Protein AF-A0A0V0HTU8-F1 (afdb_monomer_lite)

Secondary structure (DSSP, 8-state):
-PBPS--HHHHHHHHHHHHHTTT-GGGHHHHHHHHTTSSS-BHHHHHHHHHHHHHHHH-SS------SS------------

Foldseek 3Di:
DAWDPDLVVVLVLLVVVCVVCVVPVLCVVVSVVLVVCSVIDDPVSVVSSVVVVVVVVVCPPDRPPPPPDDDPDDDDDDDDD

pLDDT: mean 76.05, std 16.54, range [42.25, 91.94]

Structure (mmCIF, N/CA/C/O backbone):
data_AF-A0A0V0HTU8-F1
#
_entry.id   AF-A0A0V0HTU8-F1
#
loop_
_atom_site.group_PDB
_atom_site.id
_atom_site.type_symbol
_atom_site.label_atom_id
_atom_site.label_alt_id
_atom_site.label_comp_id
_atom_site.label_asym_id
_atom_site.label_entity_id
_atom_site.label_seq_id
_atom_site.pdbx_PDB_ins_code
_atom_site.Cartn_x
_atom_site.Cartn_y
_atom_site.Cartn_z
_atom_site.occupancy
_atom_site.B_iso_or_equiv
_atom_site.auth_seq_id
_atom_site.auth_comp_id
_atom_site.auth_asym_id
_atom_site.auth_atom_id
_atom_site.pdbx_PDB_model_num
ATOM 1 N N . MET A 1 1 ? 5.588 -12.064 -16.412 1.00 52.25 1 MET A N 1
ATOM 2 C CA . MET A 1 1 ? 5.871 -11.391 -15.122 1.00 52.25 1 MET A CA 1
ATOM 3 C C . MET A 1 1 ? 6.880 -10.280 -15.378 1.00 52.25 1 MET A C 1
ATOM 5 O O . MET A 1 1 ? 8.017 -10.599 -15.690 1.00 52.25 1 MET A O 1
ATOM 9 N N . ILE A 1 2 ? 6.466 -9.011 -15.323 1.00 69.62 2 ILE A N 1
ATOM 10 C CA . ILE A 1 2 ? 7.327 -7.859 -15.644 1.00 69.62 2 ILE A CA 1
ATOM 11 C C . ILE A 1 2 ? 7.854 -7.255 -14.333 1.00 69.62 2 ILE A C 1
ATOM 13 O O . ILE A 1 2 ? 7.071 -6.917 -13.439 1.00 69.62 2 ILE A O 1
ATOM 17 N N . VAL A 1 3 ? 9.180 -7.179 -14.207 1.00 76.81 3 VAL A N 1
ATOM 18 C CA . VAL A 1 3 ? 9.878 -6.520 -13.091 1.00 76.81 3 VAL A CA 1
ATOM 19 C C . VAL A 1 3 ? 9.997 -5.032 -13.407 1.00 76.81 3 VAL A C 1
ATOM 21 O O . VAL A 1 3 ? 10.285 -4.660 -14.544 1.00 76.81 3 VAL A O 1
ATOM 24 N N . LEU A 1 4 ? 9.763 -4.174 -12.414 1.00 75.31 4 LEU A N 1
ATOM 25 C CA . LEU A 1 4 ? 9.938 -2.733 -12.572 1.00 75.31 4 LEU A CA 1
ATOM 26 C C . LEU A 1 4 ? 11.430 -2.404 -12.670 1.00 75.31 4 LEU A C 1
ATOM 28 O O . LEU A 1 4 ? 12.205 -2.744 -11.780 1.00 75.31 4 LEU A O 1
ATOM 32 N N . LYS A 1 5 ? 11.819 -1.720 -13.753 1.00 75.19 5 LYS A N 1
ATOM 33 C CA . LYS A 1 5 ? 13.200 -1.265 -13.983 1.00 75.19 5 LYS A CA 1
ATOM 34 C C . LYS A 1 5 ? 13.647 -0.237 -12.936 1.00 75.19 5 LYS A C 1
ATOM 36 O O . LYS A 1 5 ? 14.813 -0.219 -12.563 1.00 75.19 5 LYS A O 1
ATOM 41 N N . ASP A 1 6 ? 12.698 0.559 -12.442 1.00 81.88 6 ASP A N 1
ATOM 42 C CA . ASP A 1 6 ? 12.893 1.529 -11.368 1.00 81.88 6 ASP A CA 1
ATOM 43 C C . ASP A 1 6 ? 12.023 1.172 -10.150 1.00 81.88 6 ASP A C 1
ATOM 45 O O . ASP A 1 6 ? 10.792 1.198 -10.250 1.00 81.88 6 ASP A O 1
ATOM 49 N N . PRO A 1 7 ? 12.618 0.874 -8.980 1.00 83.44 7 PRO A N 1
ATOM 50 C CA . PRO A 1 7 ? 11.864 0.550 -7.770 1.00 83.44 7 PRO A CA 1
ATOM 51 C C . PRO A 1 7 ? 11.381 1.800 -7.015 1.00 83.44 7 PRO A C 1
ATOM 53 O O . PRO A 1 7 ? 10.439 1.720 -6.229 1.00 83.44 7 PRO A O 1
ATOM 56 N N . SER A 1 8 ? 11.972 2.970 -7.272 1.00 86.06 8 SER A N 1
ATOM 57 C CA . SER A 1 8 ? 11.620 4.262 -6.664 1.00 86.06 8 SER A CA 1
ATOM 58 C C . SER A 1 8 ? 10.108 4.575 -6.603 1.00 86.06 8 SER A C 1
ATOM 60 O O . SER A 1 8 ? 9.625 4.933 -5.521 1.00 86.06 8 SER A O 1
ATOM 62 N N . PRO A 1 9 ? 9.325 4.454 -7.699 1.00 86.38 9 PRO A N 1
ATOM 63 C CA . PRO A 1 9 ? 7.884 4.729 -7.677 1.00 86.38 9 PRO A CA 1
ATOM 64 C C . PRO A 1 9 ? 7.077 3.744 -6.823 1.00 86.38 9 PRO A C 1
ATOM 66 O O . PRO A 1 9 ? 5.997 4.102 -6.363 1.00 86.38 9 PRO A O 1
ATOM 69 N N . TYR A 1 10 ? 7.604 2.545 -6.572 1.00 88.81 10 TYR A N 1
ATOM 70 C CA . TYR A 1 10 ? 7.003 1.557 -5.679 1.00 88.81 10 TYR A CA 1
ATOM 71 C C . TYR A 1 10 ? 7.409 1.786 -4.217 1.00 88.81 10 TYR A C 1
ATOM 73 O O . TYR A 1 10 ? 6.573 1.790 -3.315 1.00 88.81 10 TYR A O 1
ATOM 81 N N . GLN A 1 11 ? 8.692 2.048 -3.968 1.00 89.00 11 GLN A N 1
ATOM 82 C CA . GLN A 1 11 ? 9.234 2.187 -2.616 1.00 89.00 11 GLN A CA 1
ATOM 83 C C . GLN A 1 11 ? 8.681 3.410 -1.876 1.00 89.00 11 GLN A C 1
ATOM 85 O O . GLN A 1 11 ? 8.372 3.334 -0.688 1.00 89.00 11 GLN A O 1
ATOM 90 N N . ARG A 1 12 ? 8.519 4.541 -2.576 1.00 90.06 12 ARG A N 1
ATOM 91 C CA . ARG A 1 12 ? 8.001 5.789 -1.991 1.00 90.06 12 ARG A CA 1
ATOM 92 C C . ARG A 1 12 ? 6.605 5.637 -1.363 1.00 90.06 12 ARG A C 1
ATOM 94 O O . ARG A 1 12 ? 6.452 6.030 -0.205 1.00 90.06 12 ARG A O 1
ATOM 101 N N . PRO A 1 13 ? 5.578 5.112 -2.062 1.00 90.12 13 PRO A N 1
ATOM 102 C CA . PRO A 1 13 ? 4.269 4.893 -1.457 1.00 90.12 13 PRO A CA 1
ATOM 103 C C . PRO A 1 13 ? 4.303 3.791 -0.397 1.00 90.12 13 PRO A C 1
ATOM 105 O O . PRO A 1 13 ? 3.753 4.006 0.677 1.00 90.12 13 PRO A O 1
ATOM 108 N N . VAL A 1 14 ? 4.987 2.665 -0.631 1.00 90.88 14 VAL A N 1
ATOM 109 C CA . VAL A 1 14 ? 5.043 1.556 0.342 1.00 90.88 14 VAL A CA 1
ATOM 110 C C . VAL A 1 14 ? 5.677 1.989 1.667 1.00 90.88 14 VAL A C 1
ATOM 112 O O . VAL A 1 14 ? 5.143 1.665 2.723 1.00 90.88 14 VAL A O 1
ATOM 115 N N . GLY A 1 15 ? 6.737 2.804 1.642 1.00 91.94 15 GLY A N 1
ATOM 116 C CA . GLY A 1 15 ? 7.342 3.349 2.863 1.00 91.94 15 GLY A CA 1
ATOM 117 C C . GLY A 1 15 ? 6.397 4.258 3.658 1.00 91.94 15 GLY A C 1
ATOM 118 O O . GLY A 1 15 ? 6.338 4.179 4.882 1.00 91.94 15 GLY A O 1
ATOM 119 N N . ARG A 1 16 ? 5.594 5.086 2.976 1.00 91.62 16 ARG A N 1
ATOM 120 C CA . ARG A 1 16 ? 4.572 5.922 3.637 1.00 91.62 16 ARG A CA 1
ATOM 121 C C . ARG A 1 16 ? 3.430 5.084 4.204 1.00 91.62 16 ARG A C 1
ATOM 123 O O . ARG A 1 16 ? 2.930 5.380 5.283 1.00 91.62 16 ARG A O 1
ATOM 130 N N . LEU A 1 17 ? 3.028 4.041 3.484 1.00 90.94 17 LEU A N 1
ATOM 131 C CA . LEU A 1 17 ? 1.995 3.114 3.932 1.00 90.94 17 LEU A CA 1
ATOM 132 C C . LEU A 1 17 ? 2.443 2.323 5.163 1.00 90.94 17 LEU A C 1
ATOM 134 O O . LEU A 1 17 ? 1.634 2.131 6.060 1.00 90.94 17 LEU A O 1
ATOM 138 N N . LEU A 1 18 ? 3.722 1.945 5.246 1.00 90.69 18 LEU A N 1
ATOM 139 C CA . LEU A 1 18 ? 4.307 1.278 6.414 1.00 90.69 18 LEU A CA 1
ATOM 140 C C . LEU A 1 18 ? 4.280 2.158 7.667 1.00 90.69 18 LEU A C 1
ATOM 142 O O . LEU A 1 18 ? 4.138 1.659 8.772 1.00 90.69 18 LEU A O 1
ATOM 146 N N . TYR A 1 19 ? 4.374 3.477 7.516 1.00 90.31 19 TYR A N 1
ATOM 147 C CA . TYR A 1 19 ? 4.142 4.379 8.643 1.00 90.31 19 TYR A CA 1
ATOM 148 C C . TYR A 1 19 ? 2.657 4.425 9.034 1.00 90.31 19 TYR A C 1
ATOM 150 O O . TYR A 1 19 ? 2.306 4.458 10.212 1.00 90.31 19 TYR A O 1
ATOM 158 N N . LEU A 1 20 ? 1.765 4.392 8.041 1.00 88.00 20 LEU A N 1
ATOM 159 C CA . LEU A 1 20 ? 0.322 4.461 8.259 1.00 88.00 20 LEU A CA 1
ATOM 160 C C . LEU A 1 20 ? -0.238 3.228 8.986 1.00 88.00 20 LEU A C 1
ATOM 162 O O . LEU A 1 20 ? -1.239 3.351 9.687 1.00 88.00 20 LEU A O 1
ATOM 166 N N . THR A 1 21 ? 0.413 2.063 8.892 1.00 88.50 21 THR A N 1
ATOM 167 C CA . THR A 1 21 ? -0.015 0.846 9.608 1.00 88.50 21 THR A CA 1
ATOM 168 C C . THR A 1 21 ? -0.050 1.021 11.128 1.00 88.50 21 THR A C 1
ATOM 170 O O . THR A 1 21 ? -0.785 0.310 11.805 1.00 88.50 21 THR A O 1
ATOM 173 N N . ILE A 1 22 ? 0.703 1.988 11.671 1.00 87.50 22 ILE A N 1
ATOM 174 C CA . ILE A 1 22 ? 0.721 2.314 13.105 1.00 87.50 22 ILE A CA 1
ATOM 175 C C . ILE A 1 22 ? -0.652 2.822 13.571 1.00 87.50 22 ILE A C 1
ATOM 177 O O . ILE A 1 22 ? -1.108 2.472 14.655 1.00 87.50 22 ILE A O 1
ATOM 181 N N . THR A 1 23 ? -1.325 3.638 12.757 1.00 84.31 23 THR A N 1
ATOM 182 C CA . THR A 1 23 ? -2.642 4.214 13.082 1.00 84.31 23 THR A CA 1
ATOM 183 C C . THR A 1 23 ? -3.798 3.475 12.409 1.00 84.31 23 THR A C 1
ATOM 185 O O . THR A 1 23 ? -4.956 3.695 12.764 1.00 84.31 23 THR A O 1
ATOM 188 N N . ARG A 1 24 ? -3.497 2.598 11.443 1.00 82.38 24 ARG A N 1
ATOM 189 C CA . ARG A 1 24 ? -4.456 1.824 10.647 1.00 82.38 24 ARG A CA 1
ATOM 190 C C . ARG A 1 24 ? -4.008 0.368 10.484 1.00 82.38 24 ARG A C 1
ATOM 192 O O . ARG A 1 24 ? -3.421 0.013 9.459 1.00 82.38 24 ARG A O 1
ATOM 199 N N . PRO A 1 25 ? -4.272 -0.494 11.482 1.00 84.94 25 PRO A N 1
ATOM 200 C CA . PRO A 1 25 ? -3.844 -1.886 11.433 1.00 84.94 25 PRO A CA 1
ATOM 201 C C . PRO A 1 25 ? -4.609 -2.730 10.400 1.00 84.94 25 PRO A C 1
ATOM 203 O O . PRO A 1 25 ? -4.168 -3.827 10.062 1.00 84.94 25 PRO A O 1
ATOM 206 N N . ASP A 1 26 ? -5.721 -2.220 9.859 1.00 83.62 26 ASP A N 1
ATOM 207 C CA . ASP A 1 26 ? -6.545 -2.876 8.836 1.00 83.62 26 ASP A CA 1
ATOM 208 C C . ASP A 1 26 ? -5.787 -3.137 7.525 1.00 83.62 26 ASP A C 1
ATOM 210 O O . ASP A 1 26 ? -6.093 -4.091 6.814 1.00 83.62 26 ASP A O 1
ATOM 214 N N . ILE A 1 27 ? -4.756 -2.340 7.232 1.00 87.19 27 ILE A N 1
ATOM 215 C CA . ILE A 1 27 ? -3.904 -2.508 6.046 1.00 87.19 27 ILE A CA 1
ATOM 216 C C . ILE A 1 27 ? -2.561 -3.189 6.353 1.00 87.19 27 ILE A C 1
ATOM 218 O O . ILE A 1 27 ? -1.826 -3.520 5.420 1.00 87.19 27 ILE A O 1
ATOM 222 N N . SER A 1 28 ? -2.229 -3.433 7.628 1.00 88.12 28 SER A N 1
ATOM 223 C CA . SER A 1 28 ? -0.905 -3.917 8.057 1.00 88.12 28 SER A CA 1
ATOM 224 C C . SER A 1 28 ? -0.461 -5.175 7.334 1.00 88.12 28 SER A C 1
ATOM 226 O O . SER A 1 28 ? 0.675 -5.252 6.876 1.00 88.12 28 SER A O 1
ATOM 228 N N . PHE A 1 29 ? -1.362 -6.144 7.176 1.00 89.69 29 PHE A N 1
ATOM 229 C CA . PHE A 1 29 ? -1.040 -7.401 6.510 1.00 89.69 29 PHE A CA 1
ATOM 230 C C . PHE A 1 29 ? -0.618 -7.190 5.050 1.00 89.69 29 PHE A C 1
ATOM 232 O O . PHE A 1 29 ? 0.398 -7.724 4.603 1.00 89.69 29 PHE A O 1
ATOM 239 N N . VAL A 1 30 ? -1.372 -6.378 4.306 1.00 89.25 30 VAL A N 1
ATOM 240 C CA . VAL A 1 30 ? -1.094 -6.122 2.888 1.00 89.25 30 VAL A CA 1
ATOM 241 C C . VAL A 1 30 ? 0.206 -5.334 2.738 1.00 89.25 30 VAL A C 1
ATOM 243 O O . VAL A 1 30 ? 1.039 -5.676 1.901 1.00 89.25 30 VAL A O 1
ATOM 246 N N . ILE A 1 31 ? 0.428 -4.326 3.586 1.00 91.38 31 ILE A N 1
ATOM 247 C CA . ILE A 1 31 ? 1.656 -3.525 3.553 1.00 91.38 31 ILE A CA 1
ATOM 248 C C . ILE A 1 31 ? 2.883 -4.353 3.936 1.00 91.38 31 ILE A C 1
ATOM 250 O O . ILE A 1 31 ? 3.914 -4.235 3.276 1.00 91.38 31 ILE A O 1
ATOM 254 N N . GLN A 1 32 ? 2.772 -5.236 4.931 1.00 91.44 32 GLN A N 1
ATOM 255 C CA . GLN A 1 32 ? 3.849 -6.149 5.303 1.00 91.44 32 GLN A CA 1
ATOM 256 C C . GLN A 1 32 ? 4.241 -7.043 4.119 1.00 91.44 32 GLN A C 1
ATOM 258 O O . GLN A 1 32 ? 5.426 -7.140 3.803 1.00 91.44 32 GLN A O 1
ATOM 263 N N . ASN A 1 33 ? 3.266 -7.627 3.416 1.00 91.06 33 ASN A N 1
ATOM 264 C CA . ASN A 1 33 ? 3.522 -8.430 2.216 1.00 91.06 33 ASN A CA 1
ATOM 265 C C . ASN A 1 33 ? 4.202 -7.603 1.113 1.00 91.06 33 ASN A C 1
ATOM 267 O O . ASN A 1 33 ? 5.219 -8.016 0.564 1.00 91.06 33 ASN A O 1
ATOM 271 N N . LEU A 1 34 ? 3.704 -6.398 0.823 1.00 90.25 34 LEU A N 1
ATOM 272 C CA . LEU A 1 34 ? 4.302 -5.508 -0.180 1.00 90.25 34 LEU A CA 1
ATOM 273 C C . LEU A 1 34 ? 5.732 -5.074 0.194 1.00 90.25 34 LEU A C 1
ATOM 275 O O . LEU A 1 34 ? 6.600 -4.974 -0.679 1.00 90.25 34 LEU A O 1
ATOM 279 N N . SER A 1 35 ? 6.013 -4.867 1.483 1.00 89.81 35 SER A N 1
ATOM 280 C CA . SER A 1 35 ? 7.341 -4.471 1.966 1.00 89.81 35 SER A CA 1
ATOM 281 C C . SER A 1 35 ? 8.428 -5.521 1.686 1.00 89.81 35 SER A C 1
ATOM 283 O O . SER A 1 35 ? 9.587 -5.163 1.484 1.00 89.81 35 SER A O 1
ATOM 285 N N . GLN A 1 36 ? 8.063 -6.803 1.568 1.00 91.06 36 GLN A N 1
ATOM 286 C CA . GLN A 1 36 ? 9.010 -7.876 1.239 1.00 91.06 36 GLN A CA 1
ATOM 287 C C . GLN A 1 36 ? 9.558 -7.760 -0.193 1.00 91.06 36 GLN A C 1
ATOM 289 O O . GLN A 1 36 ? 10.661 -8.220 -0.479 1.00 91.06 36 GLN A O 1
ATOM 294 N N . PHE A 1 37 ? 8.829 -7.090 -1.090 1.00 87.69 37 PHE A N 1
ATOM 295 C CA . PHE A 1 37 ? 9.191 -6.946 -2.503 1.00 87.69 37 PHE A CA 1
ATOM 296 C C . PHE A 1 37 ? 9.816 -5.586 -2.844 1.00 87.69 37 PHE A C 1
ATOM 298 O O . PHE A 1 37 ? 9.858 -5.197 -4.008 1.00 87.69 37 PHE A O 1
ATOM 305 N N . MET A 1 38 ? 10.333 -4.857 -1.850 1.00 86.62 38 MET A N 1
ATOM 306 C CA . MET A 1 38 ? 10.943 -3.530 -2.037 1.00 86.62 38 MET A CA 1
ATOM 307 C C . MET A 1 38 ? 12.202 -3.543 -2.913 1.00 86.62 38 MET A C 1
ATOM 309 O O . MET A 1 38 ? 12.485 -2.548 -3.579 1.00 86.62 38 MET A O 1
ATOM 313 N N . HIS A 1 39 ? 12.955 -4.646 -2.920 1.00 82.38 39 HIS A N 1
ATOM 314 C CA . HIS A 1 39 ? 14.207 -4.764 -3.678 1.00 82.38 39 HIS A CA 1
ATOM 315 C C . HIS A 1 39 ? 13.991 -5.167 -5.146 1.00 82.38 39 HIS A C 1
ATOM 317 O O . HIS A 1 39 ? 14.786 -4.815 -6.010 1.00 82.38 39 HIS A O 1
ATOM 323 N N . SER A 1 40 ? 12.898 -5.876 -5.444 1.00 83.88 40 SER A N 1
ATOM 324 C CA . SER A 1 40 ? 12.540 -6.288 -6.806 1.00 83.88 40 SER A CA 1
ATOM 325 C C . SER A 1 40 ? 11.017 -6.257 -6.988 1.00 83.88 40 SER A C 1
ATOM 327 O O . SER A 1 40 ? 10.348 -7.299 -6.973 1.00 83.88 40 SER A O 1
ATOM 329 N N . PRO A 1 41 ? 10.426 -5.053 -7.094 1.00 84.75 41 PRO A N 1
ATOM 330 C CA . PRO A 1 41 ? 8.991 -4.928 -7.249 1.00 84.75 41 PRO A CA 1
ATOM 331 C C . PRO A 1 41 ? 8.551 -5.382 -8.642 1.00 84.75 41 PRO A C 1
ATOM 333 O O . PRO A 1 41 ? 9.197 -5.123 -9.660 1.00 84.75 41 PRO A O 1
ATOM 336 N N . LYS A 1 42 ? 7.406 -6.061 -8.685 1.00 88.12 42 LYS A N 1
ATOM 337 C CA . LYS A 1 42 ? 6.743 -6.495 -9.916 1.00 88.12 42 LYS A CA 1
ATOM 338 C C . LYS A 1 42 ? 5.576 -5.564 -10.207 1.00 88.12 42 LYS A C 1
ATOM 340 O O . LYS A 1 42 ? 5.038 -4.942 -9.291 1.00 88.12 42 LYS A O 1
ATOM 345 N N . GLN A 1 43 ? 5.140 -5.526 -11.460 1.00 84.62 43 GLN A N 1
ATOM 346 C CA . GLN A 1 43 ? 3.971 -4.738 -11.854 1.00 84.62 43 GLN A CA 1
ATOM 347 C C . GLN A 1 43 ? 2.721 -5.079 -11.021 1.00 84.62 43 GLN A C 1
ATOM 349 O O . GLN A 1 43 ? 2.046 -4.175 -10.541 1.00 84.62 43 GLN A O 1
ATOM 354 N N . SER A 1 44 ? 2.494 -6.362 -10.722 1.00 86.19 44 SER A N 1
ATOM 355 C CA . SER A 1 44 ? 1.407 -6.808 -9.837 1.00 86.19 44 SER A CA 1
ATOM 356 C C . SER A 1 44 ? 1.501 -6.230 -8.419 1.00 86.19 44 SER A C 1
ATOM 358 O O . SER A 1 44 ? 0.488 -5.895 -7.811 1.00 86.19 44 SER A O 1
ATOM 360 N N . HIS A 1 45 ? 2.716 -6.074 -7.879 1.00 88.12 45 HIS A N 1
ATOM 361 C CA . HIS A 1 45 ? 2.915 -5.442 -6.572 1.00 88.12 45 HIS A CA 1
ATOM 362 C C . HIS A 1 45 ? 2.595 -3.946 -6.637 1.00 88.12 45 HIS A C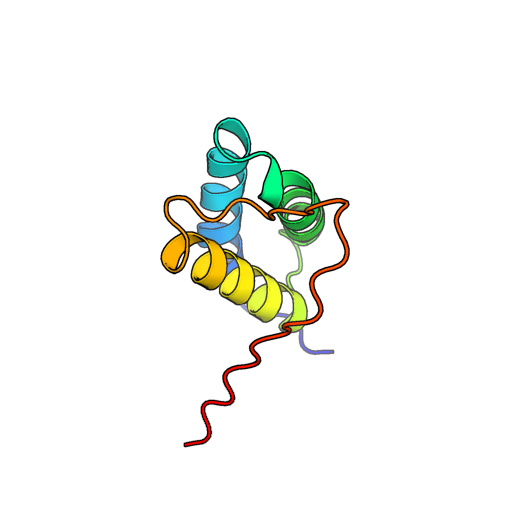 1
ATOM 364 O O . HIS A 1 45 ? 1.998 -3.407 -5.708 1.00 88.12 45 HIS A O 1
ATOM 370 N N . MET A 1 46 ? 2.948 -3.278 -7.739 1.00 87.06 46 MET A N 1
ATOM 371 C CA . MET A 1 46 ? 2.613 -1.869 -7.950 1.00 87.06 46 MET A CA 1
ATOM 372 C C . MET A 1 46 ? 1.101 -1.654 -8.053 1.00 87.06 46 MET A C 1
ATOM 374 O O . MET A 1 46 ? 0.573 -0.764 -7.394 1.00 87.06 46 MET A O 1
ATOM 378 N N . GLU A 1 47 ? 0.392 -2.495 -8.804 1.00 88.12 47 GLU A N 1
ATOM 379 C CA . GLU A 1 47 ? -1.073 -2.449 -8.911 1.00 88.12 47 GLU A CA 1
ATOM 380 C C . GLU A 1 47 ? -1.754 -2.657 -7.549 1.00 88.12 47 GLU A C 1
ATOM 382 O O . GLU A 1 47 ? -2.678 -1.919 -7.186 1.00 88.12 47 GLU A O 1
ATOM 387 N N . ALA A 1 48 ? -1.252 -3.599 -6.745 1.00 88.06 48 ALA A N 1
ATOM 388 C CA . ALA A 1 48 ? -1.718 -3.812 -5.379 1.00 88.06 48 ALA A CA 1
ATOM 389 C C . ALA A 1 48 ? -1.442 -2.593 -4.479 1.00 88.06 48 ALA A C 1
ATOM 391 O O . ALA A 1 48 ? -2.347 -2.120 -3.793 1.00 88.06 48 ALA A O 1
ATOM 392 N N . ALA A 1 49 ? -0.233 -2.022 -4.523 1.00 89.31 49 ALA A N 1
ATOM 393 C CA . ALA A 1 49 ? 0.111 -0.815 -3.770 1.00 89.31 49 ALA A CA 1
ATOM 394 C C . ALA A 1 49 ? -0.788 0.374 -4.155 1.00 89.31 49 ALA A C 1
ATOM 396 O O . ALA A 1 49 ? -1.294 1.082 -3.282 1.00 89.31 49 ALA A O 1
ATOM 397 N N . THR A 1 50 ? -1.059 0.566 -5.449 1.00 88.25 50 THR A N 1
ATOM 398 C CA . THR A 1 50 ? -1.990 1.589 -5.940 1.00 88.25 50 THR A CA 1
ATOM 399 C C . THR A 1 50 ? -3.411 1.351 -5.437 1.00 88.25 50 THR A C 1
ATOM 401 O O . THR A 1 50 ? -4.080 2.307 -5.045 1.00 88.25 50 THR A O 1
ATOM 404 N N . SER A 1 51 ? -3.868 0.099 -5.399 1.00 87.88 51 SER A N 1
ATOM 405 C CA . SER A 1 51 ? -5.192 -0.257 -4.877 1.00 87.88 51 SER A CA 1
ATOM 406 C C . SER A 1 51 ? -5.321 0.061 -3.386 1.00 87.88 51 SER A C 1
ATOM 408 O O . SER A 1 51 ? -6.322 0.642 -2.975 1.00 87.88 51 SER A O 1
ATOM 410 N N . VAL A 1 52 ? -4.280 -0.200 -2.586 1.00 87.88 52 VAL A N 1
ATOM 411 C CA . VAL A 1 52 ? -4.257 0.179 -1.162 1.00 87.88 52 VAL A CA 1
ATOM 412 C C . VAL A 1 52 ? -4.294 1.699 -0.989 1.00 87.88 52 VAL A C 1
ATOM 414 O O . VAL A 1 52 ? -5.048 2.212 -0.165 1.00 87.88 52 VAL A O 1
ATOM 417 N N . VAL A 1 53 ? -3.540 2.448 -1.801 1.00 88.00 53 VAL A N 1
ATOM 418 C CA . VAL A 1 53 ? -3.592 3.920 -1.784 1.00 88.00 53 VAL A CA 1
ATOM 419 C C . VAL A 1 53 ? -4.992 4.431 -2.136 1.00 88.00 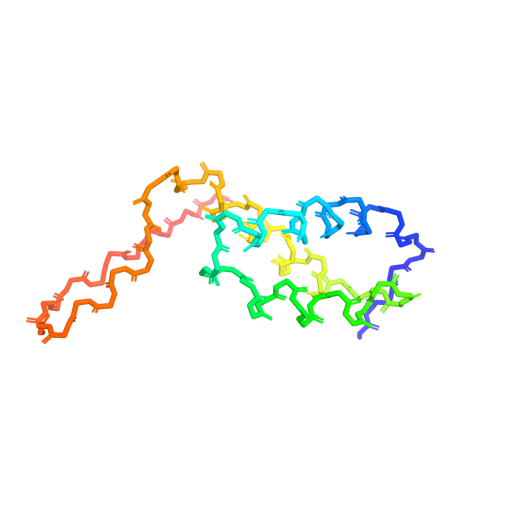53 VAL A C 1
ATOM 421 O O . VAL A 1 53 ? -5.477 5.358 -1.487 1.00 88.00 53 VAL A O 1
ATOM 424 N N . LYS A 1 54 ? -5.655 3.838 -3.137 1.00 86.81 54 LYS A N 1
ATOM 425 C CA . LYS A 1 54 ? -7.041 4.176 -3.499 1.00 86.81 54 LYS A CA 1
ATOM 426 C C . LYS A 1 54 ? -7.999 3.875 -2.348 1.00 86.81 54 LYS A C 1
ATOM 428 O O . LYS A 1 54 ? -8.750 4.764 -1.968 1.00 86.81 54 LYS A O 1
ATOM 433 N N . TYR A 1 55 ? -7.898 2.696 -1.736 1.00 85.06 55 TYR A N 1
ATOM 434 C CA . TYR A 1 55 ? -8.705 2.301 -0.580 1.00 85.06 55 TYR A CA 1
ATOM 435 C C . TYR A 1 55 ? -8.587 3.303 0.579 1.00 85.06 55 TYR A C 1
ATOM 437 O O . TYR A 1 55 ? -9.596 3.770 1.104 1.00 85.06 55 TYR A O 1
ATOM 445 N N . ILE A 1 56 ? -7.363 3.718 0.923 1.00 82.19 56 ILE A N 1
ATOM 446 C CA . ILE A 1 56 ? -7.124 4.705 1.989 1.00 82.19 56 ILE A CA 1
ATOM 447 C C . ILE A 1 56 ? -7.723 6.069 1.632 1.00 82.19 56 ILE A C 1
ATOM 449 O O . ILE A 1 56 ? -8.318 6.718 2.491 1.00 82.19 56 ILE A O 1
ATOM 453 N N . LYS A 1 57 ? -7.586 6.506 0.373 1.00 81.75 57 LYS A N 1
ATOM 454 C CA . LYS A 1 57 ? -8.156 7.775 -0.105 1.00 81.75 57 LYS A CA 1
ATOM 455 C C . LYS A 1 57 ? -9.685 7.769 -0.118 1.00 81.75 57 LYS A C 1
ATOM 457 O O . LYS A 1 57 ? -10.284 8.782 0.225 1.00 81.75 57 LYS A O 1
ATOM 462 N N . GLN A 1 58 ? -10.305 6.657 -0.510 1.00 72.06 58 GLN A N 1
ATOM 463 C CA . GLN A 1 58 ? -11.763 6.519 -0.558 1.00 72.06 58 GLN A CA 1
ATOM 464 C C . GLN A 1 58 ? -12.393 6.351 0.830 1.00 72.06 58 GLN A C 1
ATOM 466 O O . GLN A 1 58 ? -13.577 6.631 0.993 1.00 72.06 58 GLN A O 1
ATOM 471 N N . SER A 1 59 ? -11.608 5.968 1.841 1.00 60.66 59 SER A N 1
ATOM 472 C CA . SER A 1 59 ? -12.121 5.640 3.171 1.00 60.66 59 SER A CA 1
ATOM 473 C C . SER A 1 59 ? -11.368 6.364 4.293 1.00 60.66 59 SER A C 1
ATOM 475 O O . SER A 1 59 ? -10.512 5.768 4.953 1.00 60.66 59 SER A O 1
ATOM 477 N N . PRO A 1 60 ? -11.720 7.616 4.646 1.00 55.72 60 PRO A N 1
ATOM 478 C CA . PRO A 1 60 ? -11.224 8.228 5.877 1.00 55.72 60 PRO A CA 1
ATOM 479 C C . PRO A 1 60 ? -11.753 7.525 7.145 1.00 55.72 60 PRO A C 1
ATOM 481 O O . PRO A 1 60 ? -11.133 7.661 8.195 1.00 55.72 60 PRO A O 1
ATOM 484 N N . ARG A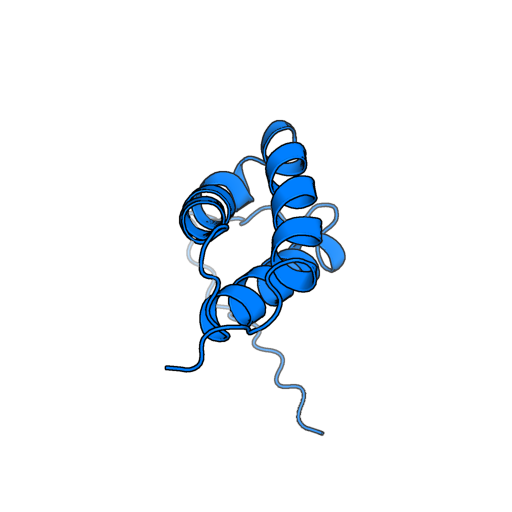 1 61 ? -12.834 6.728 7.066 1.00 50.50 61 ARG A N 1
ATOM 485 C CA . ARG A 1 61 ? -13.437 6.023 8.219 1.00 50.50 61 ARG A CA 1
ATOM 486 C C . ARG A 1 61 ? -14.178 4.719 7.870 1.00 50.50 61 ARG A C 1
ATOM 488 O O . ARG A 1 61 ? -14.982 4.242 8.663 1.00 50.50 61 ARG A O 1
ATOM 495 N N . MET A 1 62 ? -13.956 4.142 6.693 1.00 52.56 62 MET A N 1
ATOM 496 C CA . MET A 1 62 ? -14.557 2.852 6.343 1.00 52.56 62 MET A CA 1
ATOM 497 C C . MET A 1 62 ? -13.571 1.760 6.754 1.00 52.56 62 ME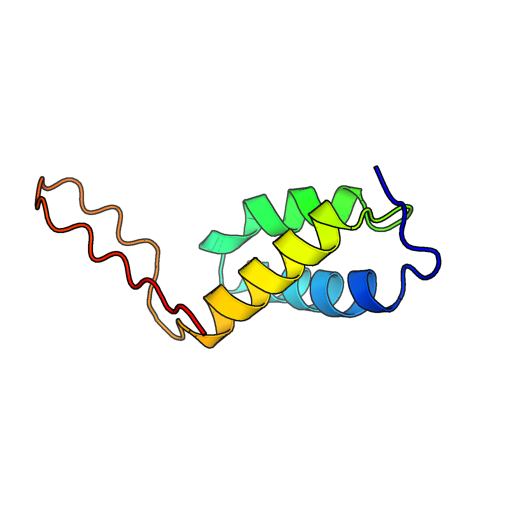T A C 1
ATOM 499 O O . MET A 1 62 ? -12.771 1.289 5.956 1.00 52.56 62 MET A O 1
ATOM 503 N N . GLY A 1 63 ? -13.557 1.435 8.051 1.00 50.62 63 GLY A N 1
ATOM 504 C CA . GLY A 1 63 ? -12.987 0.162 8.483 1.00 50.62 63 GLY A CA 1
ATOM 505 C C . GLY A 1 63 ? -13.732 -0.961 7.766 1.00 50.62 63 GLY A C 1
ATOM 506 O O . GLY A 1 63 ? -14.911 -0.798 7.439 1.00 50.62 63 GLY A O 1
ATOM 507 N N . ILE A 1 64 ? -13.058 -2.079 7.507 1.00 55.41 64 ILE A N 1
ATOM 508 C CA . ILE A 1 64 ? -13.707 -3.295 7.015 1.00 55.41 64 ILE A CA 1
ATOM 509 C C . ILE A 1 64 ? -14.739 -3.696 8.076 1.00 55.41 64 ILE A C 1
ATOM 511 O O . ILE A 1 64 ? -14.413 -4.347 9.066 1.00 55.41 64 ILE A O 1
ATOM 515 N N . LEU A 1 65 ? -15.983 -3.239 7.920 1.00 51.81 65 LEU A N 1
ATOM 516 C CA . LEU A 1 65 ? -17.105 -3.644 8.752 1.00 51.81 65 LEU A CA 1
ATOM 517 C C . LEU A 1 65 ? -17.425 -5.085 8.367 1.00 51.81 65 LEU A C 1
ATOM 519 O O . LEU A 1 65 ? -18.311 -5.348 7.558 1.00 51.81 65 LEU A O 1
ATOM 523 N N . MET A 1 66 ? -16.685 -6.034 8.940 1.00 45.66 66 MET A N 1
ATOM 524 C CA . MET A 1 66 ? -17.106 -7.428 8.973 1.00 45.6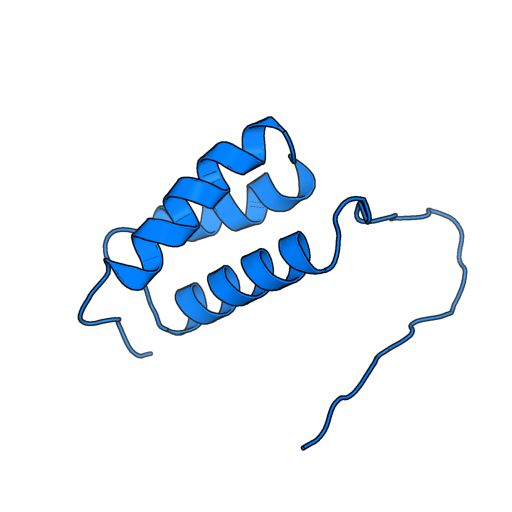6 66 MET A CA 1
ATOM 525 C C . MET A 1 66 ? -18.247 -7.535 9.986 1.00 45.66 66 MET A C 1
ATOM 527 O O . MET A 1 66 ? -18.064 -7.962 11.122 1.00 45.66 66 MET A O 1
ATOM 531 N N . SER A 1 67 ? -19.432 -7.065 9.592 1.00 47.44 67 SER A N 1
ATOM 532 C CA . SER A 1 67 ? -20.648 -7.292 10.363 1.00 47.44 67 SER A CA 1
ATOM 533 C C . SER A 1 67 ? -20.949 -8.789 10.332 1.00 47.44 67 SER A C 1
ATOM 535 O O . SER A 1 67 ? -21.250 -9.341 9.276 1.00 47.44 67 SER A O 1
ATOM 537 N N . SER A 1 68 ? -20.890 -9.452 11.489 1.00 54.69 68 SER A N 1
ATOM 538 C CA . SER A 1 68 ? -21.331 -10.843 11.690 1.00 54.69 68 SER A CA 1
ATOM 539 C C . SER A 1 68 ? -22.866 -10.961 11.705 1.00 54.69 68 SER A C 1
ATOM 541 O O . SER A 1 68 ? -23.447 -11.719 12.481 1.00 54.69 68 SER A O 1
ATOM 543 N N . THR A 1 69 ? -23.550 -10.180 10.875 1.00 50.81 69 THR A N 1
ATOM 544 C CA . THR A 1 69 ? -24.993 -10.261 10.672 1.00 50.81 69 THR A CA 1
ATOM 545 C C . THR A 1 69 ? -25.230 -10.260 9.176 1.00 50.81 69 THR A C 1
ATOM 547 O O . THR A 1 69 ? -24.881 -9.316 8.469 1.00 50.81 69 THR A O 1
ATOM 550 N N . ALA A 1 70 ? -25.765 -11.374 8.685 1.00 57.69 70 ALA A N 1
ATOM 551 C CA . ALA A 1 70 ? -26.137 -11.558 7.297 1.00 57.69 70 ALA A CA 1
ATOM 552 C C . ALA A 1 70 ? -27.013 -10.386 6.825 1.00 57.69 70 ALA A C 1
ATOM 554 O O . ALA A 1 70 ? -28.188 -10.298 7.169 1.00 57.69 70 ALA A O 1
ATOM 555 N N . SER A 1 71 ? -26.443 -9.483 6.033 1.00 50.66 71 SER A N 1
ATOM 556 C CA . SER A 1 71 ? -27.210 -8.537 5.232 1.00 50.66 71 SER A CA 1
ATOM 557 C C . SER A 1 71 ? -26.653 -8.568 3.821 1.00 50.66 71 SER A C 1
ATOM 559 O O . SER A 1 71 ? -25.586 -8.041 3.509 1.00 50.66 71 SER A O 1
ATOM 561 N N . SER A 1 72 ? -27.372 -9.296 2.979 1.00 52.19 72 SER A N 1
ATOM 562 C CA . SER A 1 72 ? -27.110 -9.539 1.571 1.00 52.19 72 SER A CA 1
ATOM 563 C C . SER A 1 72 ? -27.311 -8.269 0.737 1.00 52.19 72 SER A C 1
ATOM 565 O O . SER A 1 72 ? -28.302 -8.151 0.019 1.00 52.19 72 SER A O 1
ATOM 567 N N . LYS A 1 73 ? -26.393 -7.302 0.809 1.00 49.31 73 LYS A N 1
ATOM 568 C CA . LYS A 1 73 ? -26.306 -6.223 -0.189 1.00 49.31 73 LYS A CA 1
ATOM 569 C C . LYS A 1 73 ? -24.854 -5.926 -0.543 1.00 49.31 73 LYS A C 1
ATOM 571 O O . LYS A 1 73 ? -24.230 -5.010 -0.019 1.00 49.31 73 LYS A O 1
ATOM 576 N N . LEU A 1 74 ? -24.335 -6.726 -1.470 1.00 48.50 74 LEU A N 1
ATOM 577 C CA . LEU A 1 74 ? -23.104 -6.445 -2.197 1.00 48.50 74 LEU A CA 1
ATOM 578 C C . LEU A 1 74 ? -23.403 -5.326 -3.212 1.00 48.50 74 LEU A C 1
ATOM 580 O O . LEU A 1 74 ? -24.028 -5.577 -4.239 1.00 48.50 74 LEU A O 1
ATOM 584 N N . HIS A 1 75 ? -23.010 -4.087 -2.921 1.00 52.88 75 HIS A N 1
ATOM 585 C CA . HIS A 1 75 ? -23.019 -3.015 -3.920 1.00 52.88 75 HIS A CA 1
ATOM 586 C C . HIS A 1 75 ? -21.688 -3.043 -4.678 1.00 52.88 75 HIS A C 1
ATOM 588 O O . HIS A 1 75 ? -20.667 -2.586 -4.168 1.00 52.88 75 HIS A O 1
ATOM 594 N N . ALA A 1 76 ? -21.699 -3.607 -5.885 1.00 42.25 76 ALA A N 1
ATOM 595 C CA . ALA A 1 76 ? -20.592 -3.508 -6.827 1.00 42.25 76 ALA A CA 1
ATOM 596 C C . ALA A 1 76 ? -20.833 -2.297 -7.741 1.00 42.25 76 ALA A C 1
ATOM 598 O O . ALA A 1 76 ? -21.832 -2.253 -8.455 1.00 42.25 76 ALA A O 1
ATOM 599 N N . TYR A 1 77 ? -19.933 -1.315 -7.707 1.00 53.53 77 TYR A N 1
ATOM 600 C CA . TYR A 1 77 ? -19.907 -0.232 -8.690 1.00 53.53 77 TYR A CA 1
ATOM 601 C C . TYR A 1 77 ? -18.962 -0.642 -9.821 1.00 53.53 77 TYR A C 1
ATOM 603 O O . TYR A 1 77 ? -17.773 -0.858 -9.594 1.00 53.53 77 TYR A O 1
ATOM 611 N N . CYS A 1 78 ? -19.522 -0.806 -11.018 1.00 54.91 78 CYS A N 1
ATOM 612 C CA . CYS A 1 78 ? -18.792 -1.016 -12.261 1.00 54.91 78 CYS A CA 1
ATOM 613 C C . CYS A 1 78 ? -18.691 0.348 -12.945 1.00 54.91 78 CYS A C 1
ATOM 615 O O . CYS A 1 78 ? -19.720 0.910 -13.310 1.00 54.91 78 CYS A O 1
ATOM 617 N N . ASP A 1 79 ? -17.481 0.894 -13.040 1.00 54.91 79 ASP A N 1
ATOM 618 C CA . ASP A 1 79 ? -17.216 2.095 -13.829 1.00 54.91 79 ASP A CA 1
ATOM 619 C C . ASP A 1 79 ? -16.539 1.625 -15.114 1.00 54.91 79 ASP A C 1
ATOM 621 O O . ASP A 1 79 ? -15.390 1.174 -15.097 1.00 54.91 79 ASP A O 1
ATOM 625 N N . ALA A 1 80 ? -17.328 1.586 -16.181 1.00 43.78 80 ALA A N 1
ATOM 626 C CA . ALA A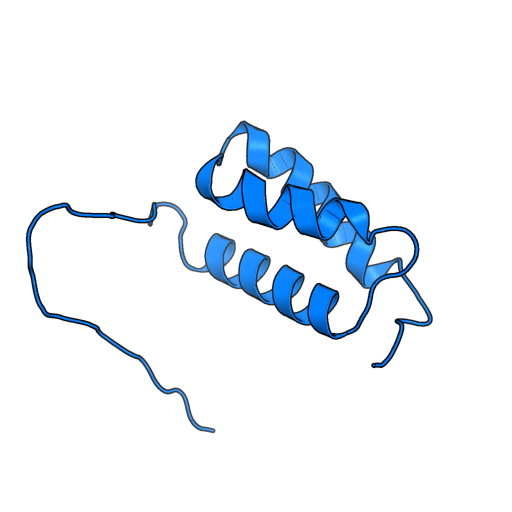 1 80 ? -16.866 1.320 -17.528 1.00 43.78 80 ALA A CA 1
ATOM 627 C C . ALA A 1 80 ? -16.837 2.660 -18.264 1.00 43.78 80 ALA A C 1
ATOM 629 O O . ALA A 1 80 ? -17.899 3.199 -18.572 1.00 43.78 80 ALA A O 1
ATOM 630 N N . ASP A 1 81 ? -15.630 3.152 -18.533 1.00 48.88 81 ASP A N 1
ATOM 631 C CA . ASP A 1 81 ? -15.320 4.035 -19.660 1.00 48.88 81 ASP A CA 1
ATOM 632 C C . ASP A 1 81 ? -14.005 3.557 -20.294 1.00 48.88 81 ASP A C 1
ATOM 634 O O . ASP A 1 81 ? -13.032 3.324 -19.530 1.00 48.88 81 ASP A O 1
#

Organism: Solanum chacoense (NCBI:txid4108)

Radius of gyration: 14.99 Å; chains: 1; bounding box: 41×20×33 Å

Sequence (81 aa):
MIVLKDPSPYQRPVGRLLYLTITRPDISFVIQNLSQFMHSPKQSHMEAATSVVKYIKQSPRMGILMSSTASSKLHAYCDAD